Protein AF-A0A1D2R7P3-F1 (afdb_monomer)

Sec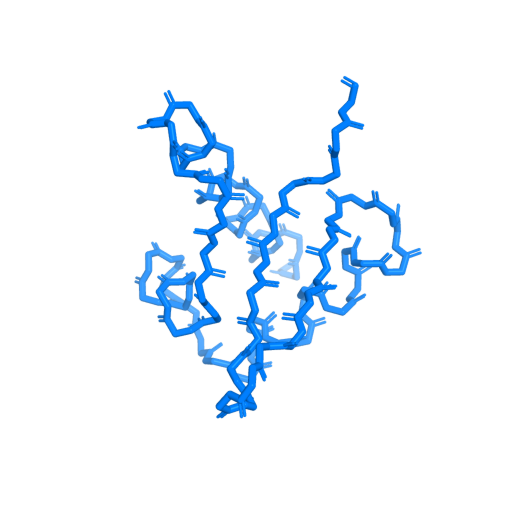ondary structure (DSSP, 8-state):
-HHHHHHHHHHHHHHHHHTT---EEHHHHHHHHT--HHHHHHHHHHHHHTTSEEEEE-TTSPEEEEEPP-

Mean predicted aligned error: 3.45 Å

pLDDT: mean 90.46, std 7.66, range [53.62, 96.75]

Nearest PDB structures (foldseek):
  3cjn-assembly1_A-2  TM=9.263E-01  e=1.004E-03  Ruegeria pomeroyi DSS-3
  7l1i-assembly1_A-2  TM=8.805E-01  e=1.148E-03  Acinetobacter baumannii
  2obp-assembly2_B  TM=8.500E-01  e=9.393E-04  Cupriavidus pinatubonensis JMP134
  4v6i-assembly1_AV  TM=7.313E-01  e=3.819E-03  Saccharomyces cerevisiae
  3eco-assembly1_A  TM=7.893E-01  e=7.963E-03  Staphylococcus aureus subsp. aureus Mu50

Foldseek 3Di:
DLVLLLVLLLVVQVVCVVVVNQWDFLVVSCVSSVHDSVSSVVSQVVCVVVQQKDWDQDPVRTIIIHGRDD

Radius of gyration: 10.97 Å; Cα contacts (8 Å, |Δi|>4): 80; chains: 1; bounding box: 28×28×22 Å

Solvent-accessible surface area (backbone atoms only — not comparable to full-atom values): 3978 Å² total; per-residue (Å²): 116,69,64,59,56,48,48,37,48,53,49,53,50,51,54,38,44,75,73,68,42,78,55,45,42,55,69,55,49,13,63,76,47,74,44,54,55,70,57,43,55,51,50,51,49,57,34,36,77,69,56,56,30,46,74,48,68,49,100,83,72,50,53,36,37,28,69,41,90,127

Structure (mmCIF, N/CA/C/O backbone):
data_AF-A0A1D2R7P3-F1
#
_entry.id   AF-A0A1D2R7P3-F1
#
loop_
_atom_site.group_PDB
_atom_site.id
_atom_site.type_symbol
_atom_site.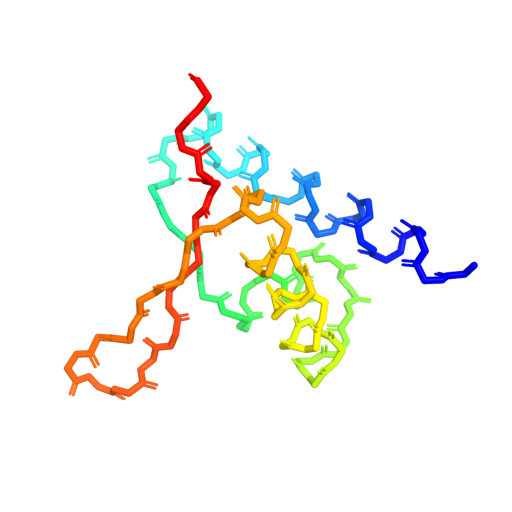label_atom_id
_atom_site.label_alt_id
_atom_site.label_comp_id
_atom_site.label_asym_id
_atom_site.label_entity_id
_atom_site.label_seq_id
_atom_site.pdbx_PDB_ins_code
_atom_site.Cartn_x
_atom_site.Cartn_y
_atom_site.Cartn_z
_atom_site.occupancy
_atom_site.B_iso_or_equiv
_atom_site.auth_seq_id
_atom_site.auth_comp_id
_atom_site.auth_asym_id
_atom_site.auth_atom_id
_atom_site.pdbx_PDB_model_num
ATOM 1 N N . MET A 1 1 ? 13.745 11.126 -7.480 1.00 61.44 1 MET A N 1
ATOM 2 C CA . MET A 1 1 ? 13.546 9.768 -8.059 1.00 61.44 1 MET A CA 1
ATOM 3 C C . MET A 1 1 ? 12.699 8.851 -7.172 1.00 61.44 1 MET A C 1
ATOM 5 O O . MET A 1 1 ? 11.842 8.163 -7.712 1.00 61.44 1 MET A O 1
ATOM 9 N N . ASN A 1 2 ? 12.896 8.813 -5.843 1.00 67.12 2 ASN A N 1
ATOM 10 C CA . ASN A 1 2 ? 12.030 8.017 -4.952 1.00 67.12 2 ASN A CA 1
ATOM 11 C C . ASN A 1 2 ? 10.583 8.543 -4.906 1.00 67.12 2 ASN A C 1
ATOM 13 O O . ASN A 1 2 ? 9.651 7.742 -4.911 1.00 67.12 2 ASN A O 1
ATOM 17 N N . ASP A 1 3 ? 10.393 9.860 -4.991 1.00 78.94 3 ASP A N 1
ATOM 18 C CA . ASP A 1 3 ? 9.065 10.488 -4.934 1.00 78.94 3 ASP A CA 1
ATOM 19 C C . ASP A 1 3 ? 8.159 10.099 -6.107 1.00 78.94 3 ASP A C 1
ATOM 21 O O . ASP A 1 3 ? 6.962 9.890 -5.925 1.00 78.94 3 ASP A O 1
ATOM 25 N N . GLU A 1 4 ? 8.721 9.908 -7.306 1.00 89.25 4 GLU A N 1
ATOM 26 C CA . GLU A 1 4 ? 7.956 9.466 -8.481 1.00 89.25 4 GLU A CA 1
ATOM 27 C C . GLU A 1 4 ? 7.402 8.046 -8.282 1.00 89.25 4 GLU A C 1
ATOM 29 O O . GLU A 1 4 ? 6.245 7.763 -8.589 1.00 89.25 4 GLU A O 1
ATOM 34 N N . ARG A 1 5 ? 8.213 7.144 -7.718 1.00 91.56 5 ARG A N 1
ATOM 35 C CA . ARG A 1 5 ? 7.814 5.756 -7.438 1.00 91.56 5 ARG A CA 1
ATOM 36 C C . ARG A 1 5 ? 6.758 5.686 -6.341 1.00 91.56 5 ARG A C 1
ATOM 38 O O . ARG A 1 5 ? 5.774 4.963 -6.489 1.00 91.56 5 ARG A O 1
ATOM 45 N N . ILE A 1 6 ? 6.931 6.472 -5.281 1.00 90.88 6 ILE A N 1
ATOM 46 C CA . ILE A 1 6 ? 5.938 6.612 -4.212 1.00 90.88 6 ILE A CA 1
ATOM 47 C C . ILE A 1 6 ? 4.629 7.181 -4.776 1.00 90.88 6 ILE A C 1
ATOM 49 O O . ILE A 1 6 ? 3.557 6.662 -4.468 1.00 90.88 6 ILE A O 1
ATOM 53 N N . SER A 1 7 ? 4.704 8.184 -5.654 1.00 92.00 7 SER A N 1
ATOM 54 C CA . SER A 1 7 ? 3.537 8.770 -6.320 1.00 92.00 7 SER A CA 1
ATOM 55 C C . SER A 1 7 ? 2.782 7.741 -7.171 1.00 92.00 7 SER A C 1
ATOM 57 O O . SER A 1 7 ? 1.563 7.617 -7.044 1.00 92.00 7 SER A O 1
ATOM 59 N N . LYS A 1 8 ? 3.491 6.908 -7.950 1.00 94.25 8 LYS A N 1
ATOM 60 C CA . LYS A 1 8 ? 2.882 5.795 -8.707 1.00 94.25 8 LYS A CA 1
ATOM 61 C C . LYS A 1 8 ? 2.152 4.810 -7.793 1.00 94.25 8 LYS A C 1
ATOM 63 O O . LYS A 1 8 ? 1.018 4.436 -8.081 1.00 94.25 8 LYS A O 1
ATOM 68 N N . ILE A 1 9 ? 2.761 4.420 -6.672 1.00 93.81 9 ILE A N 1
ATOM 69 C CA . ILE A 1 9 ? 2.136 3.509 -5.700 1.00 93.81 9 ILE A CA 1
ATOM 70 C C . ILE A 1 9 ? 0.885 4.140 -5.073 1.00 93.81 9 ILE A C 1
ATOM 72 O O . ILE A 1 9 ? -0.159 3.490 -5.019 1.00 93.81 9 ILE A O 1
ATOM 76 N N . LYS A 1 10 ? 0.954 5.412 -4.651 1.00 91.75 10 LYS A N 1
ATOM 77 C CA . LYS A 1 10 ? -0.207 6.150 -4.122 1.00 91.75 10 LYS A CA 1
ATOM 78 C C . LYS A 1 10 ? -1.337 6.235 -5.149 1.00 91.75 10 LYS A C 1
ATOM 80 O O . LYS A 1 10 ? -2.493 6.017 -4.793 1.00 91.75 10 LYS A O 1
ATOM 85 N N . ASN A 1 11 ? -1.013 6.503 -6.415 1.00 93.62 11 ASN A N 1
ATOM 86 C CA . ASN A 1 11 ? -1.992 6.549 -7.498 1.00 93.62 11 ASN A CA 1
ATOM 87 C C . ASN A 1 11 ? -2.692 5.194 -7.681 1.00 93.62 11 ASN A C 1
ATOM 89 O O . ASN A 1 11 ? -3.918 5.148 -7.673 1.00 93.62 11 ASN A O 1
ATOM 93 N N . VAL A 1 12 ? -1.934 4.092 -7.737 1.00 94.88 12 VAL A N 1
ATOM 94 C CA . VAL A 1 12 ? -2.490 2.731 -7.835 1.00 94.88 12 VAL A CA 1
ATOM 95 C C . VAL A 1 12 ? -3.450 2.432 -6.683 1.00 94.88 12 VAL A C 1
ATOM 97 O O . VAL A 1 12 ? -4.552 1.942 -6.922 1.00 94.88 12 VAL A O 1
ATOM 100 N N . LEU A 1 13 ? -3.057 2.748 -5.446 1.00 92.38 13 LEU A N 1
ATOM 101 C CA . LEU A 1 13 ? -3.901 2.534 -4.269 1.00 92.38 13 LEU A CA 1
ATOM 102 C C . LEU A 1 13 ? -5.165 3.411 -4.298 1.00 92.38 13 LEU A C 1
ATOM 104 O O . LEU A 1 13 ? -6.244 2.930 -3.964 1.00 92.38 13 LEU A O 1
ATOM 108 N N . SER A 1 14 ? -5.056 4.668 -4.740 1.00 91.81 14 SER A N 1
ATOM 109 C CA . SER A 1 14 ? -6.197 5.584 -4.882 1.00 91.81 14 SER A CA 1
ATOM 110 C C . SER A 1 14 ? -7.186 5.121 -5.950 1.00 91.81 14 SER A C 1
ATOM 112 O O . SER A 1 14 ? -8.392 5.120 -5.711 1.00 91.81 14 SER A O 1
ATOM 114 N N . VAL A 1 15 ? -6.693 4.688 -7.112 1.00 93.56 15 VAL A N 1
ATOM 115 C CA . VAL A 1 15 ? -7.533 4.164 -8.197 1.00 93.56 15 VAL A CA 1
ATOM 116 C C . VAL A 1 15 ? -8.244 2.886 -7.759 1.00 93.56 15 VAL A C 1
ATOM 118 O O . VAL A 1 15 ? -9.452 2.782 -7.946 1.00 93.56 15 VAL A O 1
ATOM 121 N N . ALA A 1 16 ? -7.531 1.954 -7.123 1.00 91.50 16 ALA A N 1
ATOM 122 C CA . ALA A 1 16 ? -8.115 0.716 -6.610 1.00 91.50 16 ALA A CA 1
ATOM 123 C C . ALA A 1 16 ? -9.218 0.994 -5.577 1.00 91.50 16 ALA A C 1
ATOM 125 O O . ALA A 1 16 ? -10.320 0.458 -5.679 1.00 91.50 16 ALA A O 1
ATOM 126 N N . HIS A 1 17 ? -8.968 1.919 -4.645 1.00 88.75 17 HIS A N 1
ATOM 127 C CA . HIS A 1 17 ? -9.967 2.336 -3.664 1.00 88.75 17 HIS A CA 1
ATOM 128 C C . HIS A 1 17 ? -11.228 2.922 -4.324 1.00 88.75 17 HIS A C 1
ATOM 130 O O . HIS A 1 17 ? -12.340 2.541 -3.967 1.00 88.75 17 HIS A O 1
ATOM 136 N N . LYS A 1 18 ? -11.072 3.780 -5.346 1.00 89.88 18 LYS A N 1
ATOM 137 C CA . LYS A 1 18 ? -12.197 4.331 -6.130 1.00 89.88 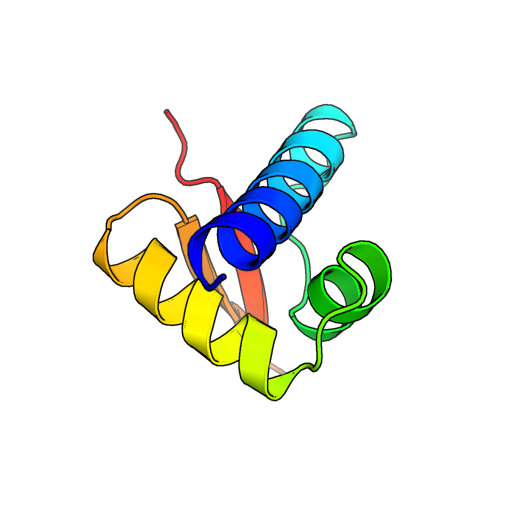18 LYS A CA 1
ATOM 138 C C . LYS A 1 18 ? -12.986 3.259 -6.889 1.00 89.88 18 LYS A C 1
ATOM 140 O O . LYS A 1 18 ? -14.173 3.441 -7.124 1.00 89.88 18 LYS A O 1
ATOM 145 N N . GLN A 1 19 ? -12.340 2.157 -7.262 1.00 90.75 19 GLN A N 1
ATOM 146 C CA . GLN A 1 19 ? -12.972 1.002 -7.911 1.00 90.75 19 GLN A CA 1
ATOM 147 C C . GLN A 1 19 ? -13.637 0.039 -6.909 1.00 90.75 19 GLN A C 1
ATOM 149 O O . GLN A 1 19 ? -14.155 -1.000 -7.308 1.00 90.75 19 GLN A O 1
ATOM 154 N N . GLY A 1 20 ? -13.639 0.369 -5.613 1.00 87.88 20 GLY A N 1
ATOM 155 C CA . GLY A 1 20 ? -14.216 -0.465 -4.558 1.00 87.88 20 GLY A CA 1
ATOM 156 C C . GLY A 1 20 ? -13.287 -1.577 -4.059 1.00 87.88 20 GLY A C 1
ATOM 157 O O . GLY A 1 20 ? -13.685 -2.362 -3.195 1.00 87.88 20 GLY A O 1
ATOM 158 N N . GLU A 1 21 ? -12.041 -1.648 -4.542 1.00 88.75 21 GLU A N 1
ATOM 159 C CA . GLU A 1 21 ? -11.043 -2.576 -4.012 1.00 88.75 21 GLU A CA 1
ATOM 160 C C . GLU A 1 21 ? -10.604 -2.104 -2.617 1.00 88.75 21 GLU A C 1
ATOM 162 O O . GLU A 1 21 ? -9.967 -1.062 -2.448 1.00 88.75 21 GLU A O 1
ATOM 167 N N . ARG A 1 22 ? -10.931 -2.885 -1.581 1.00 85.12 22 ARG A N 1
ATOM 168 C CA . ARG A 1 22 ? -10.595 -2.536 -0.189 1.00 85.12 22 ARG A CA 1
ATOM 169 C C . ARG A 1 22 ? -9.117 -2.719 0.156 1.00 85.12 22 ARG A C 1
ATOM 171 O O . ARG A 1 22 ? -8.659 -2.145 1.142 1.00 85.12 22 ARG A O 1
ATOM 178 N N . PHE A 1 23 ? -8.393 -3.546 -0.593 1.00 90.38 23 PHE A N 1
ATOM 179 C CA . PHE A 1 23 ? -6.967 -3.802 -0.404 1.00 90.38 23 PHE A CA 1
ATOM 180 C C . PHE A 1 23 ? -6.336 -4.344 -1.690 1.00 90.38 23 PHE A C 1
ATOM 182 O O . PHE A 1 23 ? -7.013 -4.941 -2.522 1.00 90.38 23 PHE A O 1
ATOM 189 N N . LEU A 1 24 ? -5.019 -4.186 -1.812 1.00 93.69 24 LEU A N 1
ATOM 190 C CA . LEU A 1 24 ? -4.202 -4.774 -2.868 1.00 93.69 24 LEU A CA 1
ATOM 191 C C . LEU A 1 24 ? -3.034 -5.564 -2.280 1.00 93.69 24 LEU A C 1
ATOM 193 O O . LEU A 1 24 ? -2.472 -5.214 -1.242 1.00 93.69 24 LEU A O 1
ATOM 197 N N . TRP A 1 25 ? -2.615 -6.614 -2.980 1.00 94.81 25 TRP A N 1
ATOM 198 C CA . TRP A 1 25 ? -1.386 -7.335 -2.652 1.00 94.81 25 TRP A CA 1
ATOM 199 C C . TRP A 1 25 ? -0.158 -6.631 -3.231 1.00 94.81 25 TRP A C 1
ATOM 201 O O . TRP A 1 25 ? -0.211 -6.071 -4.326 1.00 94.81 25 TRP A O 1
ATOM 211 N N . ILE A 1 26 ? 0.994 -6.766 -2.567 1.00 94.12 26 ILE A N 1
ATOM 212 C CA . ILE A 1 26 ? 2.277 -6.199 -3.031 1.00 94.12 26 ILE A CA 1
ATOM 213 C C . ILE A 1 26 ? 2.594 -6.581 -4.485 1.00 94.12 26 ILE A C 1
ATOM 215 O O . ILE A 1 26 ? 3.069 -5.743 -5.249 1.00 94.12 26 ILE A O 1
ATOM 219 N N . ARG A 1 27 ? 2.301 -7.826 -4.898 1.00 93.88 27 ARG A N 1
ATOM 220 C CA . ARG A 1 27 ? 2.536 -8.273 -6.285 1.00 93.88 27 ARG A CA 1
ATOM 221 C C . ARG A 1 27 ? 1.728 -7.463 -7.298 1.00 93.88 27 ARG A C 1
ATOM 223 O O . ARG A 1 27 ? 2.206 -7.214 -8.397 1.00 93.88 27 ARG A O 1
ATOM 230 N N . GLU A 1 28 ? 0.507 -7.099 -6.926 1.00 95.00 28 GLU A N 1
ATOM 231 C CA . GLU A 1 28 ? -0.428 -6.419 -7.809 1.00 95.00 28 GLU A CA 1
ATOM 232 C C . GLU A 1 28 ? -0.092 -4.934 -7.891 1.00 95.00 28 GLU A C 1
ATOM 234 O O . GLU A 1 28 ? -0.053 -4.370 -8.980 1.00 95.00 28 GLU A O 1
ATOM 239 N N . ILE A 1 29 ? 0.292 -4.333 -6.763 1.00 95.19 29 ILE A N 1
ATOM 240 C CA . ILE A 1 29 ? 0.831 -2.970 -6.723 1.00 95.19 29 ILE A CA 1
ATOM 241 C C . ILE A 1 29 ? 2.093 -2.875 -7.585 1.00 95.19 29 ILE A C 1
ATOM 243 O O . ILE A 1 29 ? 2.201 -1.970 -8.404 1.00 95.19 29 ILE A O 1
ATOM 247 N N . ALA A 1 30 ? 3.018 -3.832 -7.460 1.00 95.88 30 ALA A N 1
ATOM 248 C CA . ALA A 1 30 ? 4.233 -3.905 -8.275 1.00 95.88 30 ALA A CA 1
ATOM 249 C C . ALA A 1 30 ? 3.926 -3.962 -9.775 1.00 95.88 30 ALA A C 1
ATOM 251 O O . ALA A 1 30 ? 4.497 -3.197 -10.553 1.00 95.88 30 ALA A O 1
ATOM 252 N N . ARG A 1 31 ? 2.974 -4.817 -10.167 1.00 96.75 31 ARG A N 1
ATOM 253 C CA . ARG A 1 31 ? 2.529 -4.959 -11.556 1.00 96.75 31 ARG A CA 1
ATOM 254 C C . ARG A 1 31 ? 1.906 -3.667 -12.091 1.00 96.75 31 ARG A C 1
ATOM 256 O O . ARG A 1 31 ? 2.295 -3.214 -13.159 1.00 96.75 31 ARG A O 1
ATOM 263 N N . ARG A 1 32 ? 0.967 -3.066 -11.351 1.00 96.00 32 ARG A N 1
ATOM 264 C CA . ARG A 1 32 ? 0.251 -1.847 -11.770 1.00 96.00 32 ARG A CA 1
ATOM 265 C C . ARG A 1 32 ? 1.149 -0.607 -11.769 1.00 96.00 32 ARG A C 1
ATOM 267 O O . ARG A 1 32 ? 1.020 0.234 -12.648 1.00 96.00 32 ARG A O 1
ATOM 274 N N . ALA A 1 33 ? 2.069 -0.498 -10.811 1.00 94.25 33 ALA A N 1
ATOM 275 C CA . ALA A 1 33 ? 2.992 0.632 -10.698 1.00 94.25 33 ALA A CA 1
ATOM 276 C C . ALA A 1 33 ? 4.245 0.491 -11.583 1.00 94.25 33 ALA A C 1
ATOM 278 O O . ALA A 1 33 ? 5.021 1.442 -11.680 1.00 94.25 33 ALA A O 1
ATOM 279 N N . ASN A 1 34 ? 4.455 -0.678 -12.204 1.00 95.56 34 ASN A N 1
ATOM 280 C CA . ASN A 1 34 ? 5.673 -1.046 -12.931 1.00 95.56 34 ASN A CA 1
ATOM 281 C C . ASN A 1 34 ? 6.952 -0.857 -12.084 1.00 95.56 34 ASN A C 1
ATOM 283 O O . ASN A 1 34 ? 7.919 -0.213 -12.491 1.00 95.56 34 ASN A O 1
ATOM 287 N N . ILE A 1 35 ? 6.927 -1.380 -10.854 1.00 94.12 35 ILE A N 1
ATOM 288 C CA . ILE A 1 35 ? 8.027 -1.312 -9.878 1.00 94.12 35 ILE A CA 1
ATOM 289 C C . ILE A 1 35 ? 8.318 -2.729 -9.382 1.00 94.12 35 ILE A C 1
ATOM 291 O O . ILE A 1 35 ? 7.413 -3.550 -9.247 1.00 94.12 35 ILE A O 1
ATOM 295 N N . SER A 1 36 ? 9.579 -3.036 -9.072 1.00 95.25 36 SER A N 1
ATOM 296 C CA . SER A 1 36 ? 9.941 -4.329 -8.485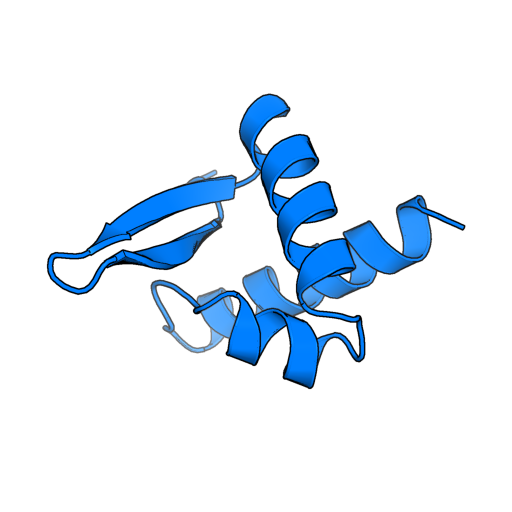 1.00 95.25 36 SER A CA 1
ATOM 297 C C . SER A 1 36 ? 9.227 -4.570 -7.147 1.00 95.25 36 SER A C 1
ATOM 299 O O . SER A 1 36 ? 8.997 -3.647 -6.365 1.00 95.25 36 SER A O 1
ATOM 301 N N . LYS A 1 37 ? 8.920 -5.834 -6.830 1.00 94.50 37 LYS A N 1
ATOM 302 C CA . LYS A 1 37 ? 8.271 -6.200 -5.555 1.00 94.50 37 LYS A CA 1
ATOM 303 C C . LYS A 1 37 ? 9.069 -5.728 -4.334 1.00 94.50 37 LYS A C 1
ATOM 305 O O . LYS A 1 37 ? 8.475 -5.270 -3.364 1.00 94.50 37 LYS A O 1
ATOM 310 N N . SER A 1 38 ? 10.401 -5.808 -4.396 1.00 93.62 38 SER A N 1
ATOM 311 C CA . SER A 1 38 ? 11.298 -5.317 -3.343 1.00 93.62 38 SER A CA 1
ATOM 312 C C . SER A 1 38 ? 11.213 -3.797 -3.183 1.00 93.62 38 SER A C 1
ATOM 314 O O . SER A 1 38 ? 11.128 -3.309 -2.058 1.00 93.62 38 SER A O 1
ATOM 316 N N . GLY A 1 39 ? 11.148 -3.056 -4.294 1.00 94.75 39 GLY A N 1
ATOM 317 C CA . GLY A 1 39 ? 10.927 -1.611 -4.289 1.00 94.75 39 GLY A CA 1
ATOM 318 C C . GLY A 1 39 ? 9.579 -1.247 -3.674 1.00 94.75 39 GLY A C 1
ATOM 319 O O . GLY A 1 39 ? 9.527 -0.451 -2.745 1.00 94.75 39 GLY A O 1
ATOM 320 N N . VAL A 1 40 ? 8.495 -1.890 -4.117 1.00 95.31 40 VAL A N 1
ATOM 321 C CA . VAL A 1 40 ? 7.162 -1.674 -3.536 1.00 95.31 40 VAL A CA 1
ATOM 322 C C . VAL A 1 40 ? 7.153 -1.983 -2.045 1.00 95.31 40 VAL A C 1
ATOM 324 O O . VAL A 1 40 ? 6.659 -1.170 -1.278 1.00 95.31 40 VAL A O 1
ATOM 327 N N . SER A 1 41 ? 7.722 -3.108 -1.607 1.00 94.31 41 SER A N 1
ATOM 328 C CA . SER A 1 41 ? 7.751 -3.457 -0.182 1.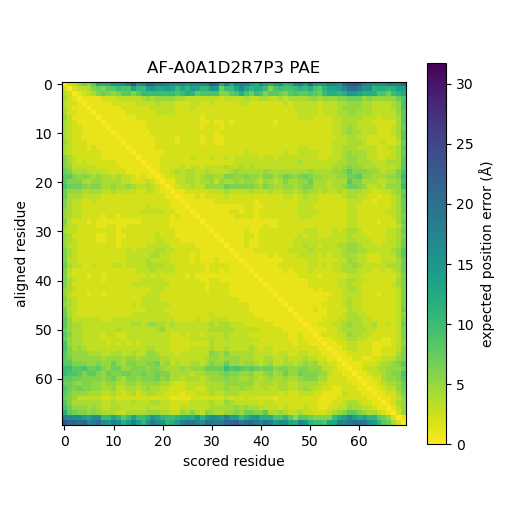00 94.31 41 SER A CA 1
ATOM 329 C C . SER A 1 41 ? 8.467 -2.402 0.661 1.00 94.31 41 SER A C 1
ATOM 331 O O . SER A 1 41 ? 8.015 -2.104 1.764 1.00 94.31 41 SER A O 1
ATOM 333 N N . ARG A 1 42 ? 9.562 -1.829 0.147 1.00 95.00 42 ARG A N 1
ATOM 334 C CA . ARG A 1 42 ? 10.269 -0.725 0.800 1.00 95.00 42 ARG A CA 1
ATOM 335 C C . ARG A 1 42 ? 9.390 0.524 0.880 1.00 95.00 42 ARG A C 1
ATOM 337 O O . ARG A 1 42 ? 9.182 1.041 1.968 1.00 95.00 42 ARG A O 1
ATOM 344 N N . TYR A 1 43 ? 8.830 0.968 -0.243 1.00 94.69 43 TYR A N 1
ATOM 345 C CA . TYR A 1 43 ? 8.019 2.188 -0.283 1.00 94.69 43 TYR A CA 1
ATOM 346 C C . TYR A 1 43 ? 6.709 2.059 0.502 1.00 94.69 43 TYR A C 1
ATOM 348 O O . TYR A 1 43 ? 6.266 3.021 1.114 1.00 94.69 43 TYR A O 1
ATOM 356 N N . ILE A 1 44 ? 6.091 0.875 0.533 1.00 94.69 44 ILE A N 1
ATOM 357 C CA . ILE A 1 44 ? 4.922 0.614 1.379 1.00 94.69 44 ILE A CA 1
ATOM 358 C C . ILE A 1 44 ? 5.283 0.718 2.859 1.00 94.69 44 ILE A C 1
ATOM 360 O O . ILE A 1 44 ? 4.494 1.275 3.610 1.00 94.69 44 ILE A O 1
ATOM 364 N N . LYS A 1 45 ? 6.463 0.238 3.273 1.00 93.69 45 LYS A N 1
ATOM 365 C CA . LYS A 1 45 ? 6.936 0.407 4.653 1.00 93.69 45 LYS A CA 1
ATOM 366 C C . LYS A 1 45 ? 7.123 1.889 4.997 1.00 93.69 45 LYS A C 1
ATOM 368 O O . LYS A 1 45 ? 6.616 2.333 6.016 1.00 93.69 45 LYS A O 1
ATOM 373 N N . GLU A 1 46 ? 7.761 2.657 4.113 1.00 93.25 46 GLU A N 1
ATOM 374 C CA . GLU A 1 46 ? 7.924 4.111 4.284 1.00 93.25 46 GLU A CA 1
ATOM 375 C C . GLU A 1 46 ? 6.557 4.829 4.382 1.00 93.25 46 GLU A C 1
ATOM 377 O O . GLU A 1 46 ? 6.374 5.724 5.201 1.00 93.25 46 GLU A O 1
ATOM 382 N N . LEU A 1 47 ? 5.564 4.415 3.585 1.00 92.56 47 LEU A N 1
ATOM 383 C CA . LEU A 1 47 ? 4.204 4.969 3.633 1.00 92.56 47 LEU A CA 1
ATOM 384 C C . LEU A 1 47 ? 3.411 4.550 4.877 1.00 92.56 47 LEU A C 1
ATOM 386 O O . LEU A 1 47 ? 2.557 5.306 5.336 1.00 92.56 47 LEU A O 1
ATOM 390 N N . GLU A 1 48 ? 3.656 3.348 5.392 1.00 93.50 48 GLU A N 1
ATOM 391 C CA . GLU A 1 48 ? 3.053 2.833 6.622 1.00 93.50 48 GLU A CA 1
ATOM 392 C C . GLU A 1 48 ? 3.591 3.588 7.842 1.00 93.50 48 GLU A C 1
ATOM 394 O O . GLU A 1 48 ? 2.808 4.022 8.682 1.00 93.50 48 GLU A O 1
ATOM 399 N N . GLU A 1 49 ? 4.902 3.847 7.885 1.00 93.06 49 GLU A N 1
ATOM 400 C CA . GLU A 1 49 ? 5.549 4.685 8.907 1.00 93.06 49 GLU A CA 1
ATOM 401 C C . GLU A 1 49 ? 5.020 6.131 8.892 1.00 93.06 49 GLU A C 1
ATOM 403 O O . GLU A 1 49 ? 4.895 6.759 9.940 1.00 93.06 49 GLU A O 1
ATOM 408 N N . GLN A 1 50 ? 4.641 6.644 7.717 1.00 90.75 50 GLN A N 1
ATOM 409 C CA . GLN A 1 50 ? 3.990 7.953 7.555 1.00 90.75 50 GLN A CA 1
ATOM 410 C C . GLN A 1 50 ? 2.481 7.938 7.860 1.00 90.75 50 GLN A C 1
ATOM 412 O O . GLN A 1 50 ? 1.830 8.977 7.764 1.00 90.75 50 GLN A O 1
ATOM 417 N N . GLY A 1 51 ? 1.891 6.776 8.156 1.00 91.50 51 GLY A N 1
ATOM 418 C CA . GLY A 1 51 ? 0.451 6.632 8.388 1.00 91.50 51 GLY A CA 1
ATOM 419 C C . GLY A 1 51 ? -0.424 6.790 7.137 1.00 91.50 51 GLY A C 1
ATOM 420 O O . GLY A 1 51 ? -1.644 6.841 7.256 1.00 91.50 51 GLY A O 1
ATOM 421 N N . ALA A 1 52 ? 0.160 6.843 5.935 1.00 90.81 52 ALA A N 1
ATOM 422 C CA . ALA A 1 52 ? -0.578 7.015 4.680 1.00 90.81 52 ALA A CA 1
ATOM 423 C C . ALA A 1 52 ? -1.275 5.723 4.212 1.00 90.81 52 ALA A C 1
ATOM 425 O O . ALA A 1 52 ? -2.252 5.761 3.459 1.00 90.81 52 ALA A O 1
ATOM 426 N N . VAL A 1 53 ? -0.762 4.565 4.627 1.00 93.25 53 VAL A N 1
ATOM 427 C CA . VAL A 1 53 ? -1.314 3.245 4.297 1.00 93.25 53 VAL A CA 1
ATOM 428 C C . VAL A 1 53 ? -1.353 2.366 5.537 1.00 93.25 53 VAL A C 1
ATOM 430 O O . VAL A 1 53 ? -0.572 2.548 6.466 1.00 93.25 53 VAL A O 1
ATOM 433 N N . LYS A 1 54 ? -2.239 1.370 5.530 1.00 93.94 54 LYS A N 1
ATOM 434 C CA . LYS A 1 54 ? -2.247 0.287 6.516 1.00 93.94 54 LYS A CA 1
ATOM 435 C C . LYS A 1 54 ? -1.919 -1.022 5.824 1.00 93.94 54 LYS A C 1
ATOM 437 O O . LYS A 1 54 ? -2.500 -1.322 4.774 1.00 93.94 54 LYS A O 1
ATOM 442 N N . THR A 1 55 ? -1.032 -1.817 6.419 1.00 93.75 55 THR A N 1
ATOM 443 C CA . THR A 1 55 ? -0.782 -3.183 5.962 1.00 93.75 55 THR A CA 1
ATOM 444 C C . THR A 1 55 ? -1.298 -4.207 6.961 1.00 93.75 55 THR A C 1
ATOM 446 O O . THR A 1 55 ? -1.361 -3.965 8.164 1.00 93.75 55 THR A O 1
ATOM 449 N N . LYS A 1 56 ? -1.723 -5.363 6.455 1.00 93.38 56 LYS A N 1
ATOM 450 C CA . LYS A 1 56 ? -2.021 -6.539 7.275 1.00 93.38 56 LYS A CA 1
ATOM 451 C C . 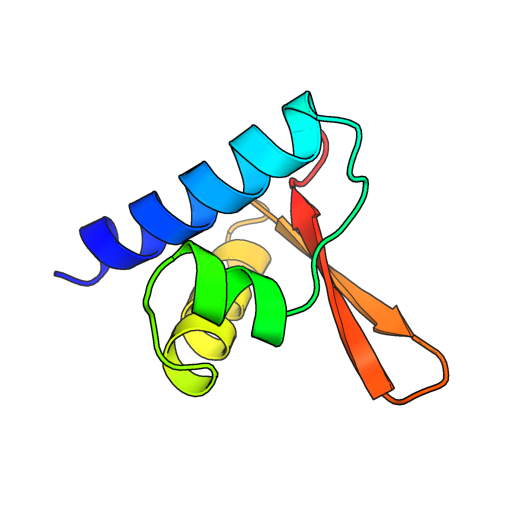LYS A 1 56 ? -1.523 -7.786 6.566 1.00 93.38 56 LYS A C 1
ATOM 453 O O . LYS A 1 56 ? -1.542 -7.859 5.339 1.00 93.38 56 LYS A O 1
ATOM 458 N N . THR A 1 57 ? -1.096 -8.771 7.337 1.00 92.38 57 THR A N 1
ATOM 459 C CA . THR A 1 57 ? -0.735 -10.084 6.807 1.00 92.38 57 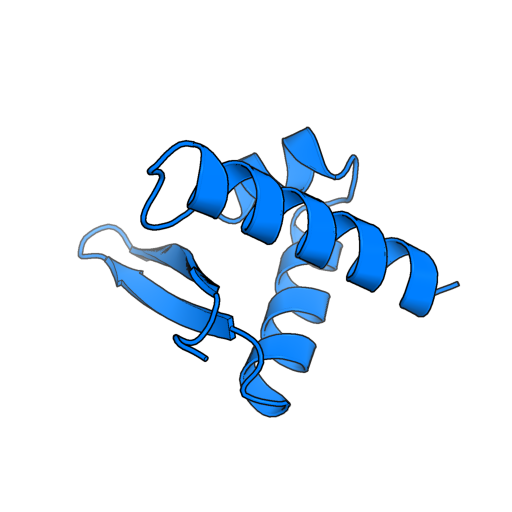THR A CA 1
ATOM 460 C C . THR A 1 57 ? -1.906 -11.025 7.039 1.00 92.38 57 THR A C 1
ATOM 462 O O . THR A 1 57 ? -2.436 -11.081 8.147 1.00 92.38 57 THR A O 1
ATOM 465 N N . ASN A 1 58 ? -2.347 -11.725 5.997 1.00 88.31 58 ASN A N 1
ATOM 466 C CA . ASN A 1 58 ? -3.410 -12.719 6.132 1.00 88.31 58 ASN A CA 1
ATOM 467 C C . ASN A 1 58 ? -2.862 -14.084 6.595 1.00 88.31 58 ASN A C 1
ATOM 469 O O . ASN A 1 58 ? -1.656 -14.261 6.765 1.00 88.31 58 ASN A O 1
ATOM 473 N N . LEU A 1 59 ? -3.756 -15.062 6.776 1.00 88.12 59 LEU A N 1
ATOM 474 C CA . LEU A 1 59 ? -3.427 -16.412 7.263 1.00 88.12 59 LEU A CA 1
ATOM 475 C C . LEU A 1 59 ? -2.424 -17.173 6.374 1.00 88.12 59 LEU A C 1
ATOM 477 O O . LEU A 1 59 ? -1.812 -18.132 6.829 1.00 88.12 59 LEU A O 1
ATOM 481 N N . TYR A 1 60 ? -2.228 -16.736 5.128 1.00 89.25 60 TYR A N 1
ATOM 482 C CA . TYR A 1 60 ? -1.298 -17.335 4.167 1.00 89.25 60 TYR A CA 1
ATOM 483 C C . TYR A 1 60 ? 0.043 -16.591 4.089 1.00 89.25 60 TYR A C 1
ATOM 485 O O . TYR A 1 60 ? 0.828 -16.823 3.171 1.00 89.25 60 TYR A O 1
ATOM 493 N N . GLY A 1 61 ? 0.299 -15.641 4.994 1.00 86.94 61 GLY A N 1
ATOM 494 C CA . GLY A 1 61 ? 1.522 -14.838 4.970 1.00 86.94 61 GLY A CA 1
ATOM 495 C C . GLY 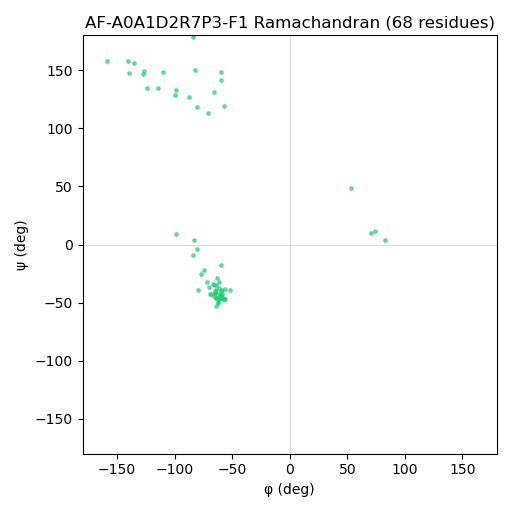A 1 61 ? 1.548 -13.776 3.863 1.00 86.94 61 GLY A C 1
ATOM 496 O O . GLY A 1 61 ? 2.594 -13.179 3.607 1.00 86.94 61 GLY A O 1
ATOM 497 N N . VAL A 1 62 ? 0.421 -13.510 3.191 1.00 87.88 62 VAL A N 1
ATOM 498 C CA . VAL A 1 62 ? 0.351 -12.513 2.115 1.00 87.88 62 VAL A CA 1
ATOM 499 C C . VAL A 1 62 ? 0.056 -11.137 2.707 1.00 87.88 62 VAL A C 1
ATOM 501 O O . VAL A 1 62 ? -0.917 -10.961 3.442 1.00 87.88 62 VAL A O 1
ATOM 504 N N . LYS A 1 63 ? 0.890 -10.148 2.361 1.00 90.50 63 LYS A N 1
ATOM 505 C CA . LYS A 1 63 ? 0.713 -8.754 2.785 1.00 90.50 63 LYS A CA 1
ATOM 506 C C . LYS A 1 63 ? -0.330 -8.044 1.913 1.00 90.50 63 LYS A C 1
ATOM 508 O O . LYS A 1 63 ? -0.151 -7.883 0.701 1.00 90.50 63 LYS A O 1
ATOM 513 N N . GLU A 1 64 ? -1.400 -7.612 2.562 1.00 93.12 64 GLU A N 1
ATOM 514 C CA . GLU A 1 64 ? -2.491 -6.798 2.033 1.00 93.12 64 GLU A CA 1
ATOM 515 C C . GLU A 1 64 ? -2.264 -5.339 2.431 1.00 93.12 64 GLU A C 1
ATOM 517 O O . GLU A 1 64 ? -1.952 -5.042 3.583 1.00 93.12 64 GLU A O 1
ATOM 522 N N . VAL A 1 65 ? -2.404 -4.431 1.471 1.00 93.75 65 VAL A N 1
ATOM 523 C CA . VAL A 1 65 ? -2.133 -3.000 1.622 1.00 93.75 65 VAL A CA 1
ATOM 524 C C . VAL A 1 65 ? -3.382 -2.219 1.248 1.00 93.75 65 VAL A C 1
ATOM 526 O O . VAL A 1 65 ? -3.994 -2.486 0.214 1.00 93.75 65 VAL A O 1
ATOM 529 N N . ARG A 1 66 ? -3.740 -1.226 2.057 1.00 91.19 66 ARG A N 1
ATOM 530 C CA . ARG A 1 66 ? -4.835 -0.296 1.769 1.00 91.19 66 ARG A CA 1
ATOM 531 C C . ARG A 1 66 ? -4.468 1.122 2.177 1.00 91.19 66 ARG A C 1
ATOM 533 O O . ARG A 1 66 ? -3.599 1.303 3.027 1.00 91.19 66 ARG A O 1
ATOM 540 N N . LEU A 1 67 ? -5.136 2.112 1.591 1.00 89.12 67 LEU A N 1
ATOM 541 C CA . LEU A 1 67 ? -5.044 3.487 2.083 1.00 89.12 67 LEU A CA 1
ATOM 542 C C . LEU A 1 67 ? -5.523 3.537 3.538 1.00 89.12 67 LEU A C 1
ATOM 544 O O . LEU A 1 67 ? -6.448 2.811 3.915 1.00 89.12 67 LEU A O 1
ATOM 548 N N . ALA A 1 68 ? -4.857 4.347 4.358 1.00 85.81 68 ALA A N 1
ATOM 549 C CA . ALA A 1 68 ? -5.425 4.719 5.642 1.00 85.81 68 ALA A CA 1
ATOM 550 C C . ALA A 1 68 ? -6.677 5.563 5.364 1.00 85.81 68 ALA A C 1
ATOM 552 O O . ALA A 1 68 ? -6.636 6.450 4.512 1.00 85.81 68 ALA A O 1
ATOM 553 N N . ASP A 1 69 ? -7.789 5.220 6.015 1.00 67.25 69 ASP A N 1
ATOM 554 C CA . ASP A 1 69 ? -9.034 5.981 5.922 1.00 67.25 69 ASP A CA 1
ATOM 555 C C . ASP A 1 69 ? -8.733 7.436 6.350 1.00 67.25 69 ASP A C 1
ATOM 557 O O . ASP A 1 69 ? -8.216 7.643 7.452 1.00 67.25 69 ASP A O 1
ATOM 561 N N . ILE A 1 70 ? -8.954 8.395 5.439 1.00 53.62 70 ILE A N 1
ATOM 562 C CA . ILE A 1 70 ? -8.846 9.849 5.671 1.00 53.62 70 ILE A CA 1
ATOM 563 C C . ILE A 1 70 ? -10.200 1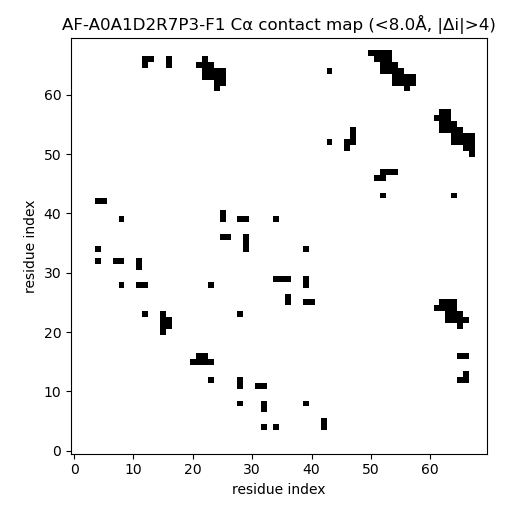0.356 6.155 1.00 53.62 70 ILE A C 1
ATOM 565 O O . ILE A 1 70 ? -11.209 9.927 5.547 1.00 53.62 70 ILE A O 1
#

Sequence (70 aa):
MNDERISKIKNVLSVAHKQGERFLWIREIARRANISKSGVSRYIKELEEQGAVKTKTNLYGVKEVRLADI